Protein AF-A0A7S3DEZ6-F1 (afdb_monomer)

InterPro domains:
  IPR006597 Sel1-like repeat [PF08238] (18-34)
  IPR006597 Sel1-like repeat [PF08238] (36-70)
  IPR006597 Sel1-like repeat [PF08238] (72-101)
  IPR006597 Sel1-like repeat [SM00671] (3-34)
  IPR006597 Sel1-like repeat [SM00671] (35-70)
  IPR006597 Sel1-like repeat [SM00671] (71-102)
  IPR011990 Tetratricopeptide-like helical domain superfamily [G3DSA:1.25.40.10] (2-102)
  IPR050767 Sel1/AlgK [PTHR11102] (17-101)

Structure (mmCIF, N/CA/C/O backbone):
data_AF-A0A7S3DEZ6-F1
#
_entry.id   AF-A0A7S3DEZ6-F1
#
loop_
_atom_site.group_PDB
_atom_site.id
_atom_site.type_symbol
_atom_site.label_atom_id
_atom_site.label_alt_id
_atom_site.label_comp_id
_atom_site.label_asym_id
_atom_site.label_entity_id
_atom_site.label_seq_id
_atom_site.pdbx_PDB_ins_code
_atom_site.Cartn_x
_atom_site.Cartn_y
_atom_site.Cartn_z
_atom_site.occupancy
_atom_site.B_iso_or_equiv
_atom_site.auth_seq_id
_atom_site.auth_comp_id
_atom_site.auth_asym_id
_atom_site.auth_atom_id
_atom_site.pdbx_PDB_model_num
ATOM 1 N N . MET A 1 1 ? 13.872 -19.233 -0.149 1.00 52.34 1 MET A N 1
ATOM 2 C CA . MET A 1 1 ? 13.839 -17.758 -0.240 1.00 52.34 1 MET A CA 1
ATOM 3 C C . MET A 1 1 ? 12.898 -17.276 0.849 1.00 52.34 1 MET A C 1
ATOM 5 O O . MET A 1 1 ? 11.830 -17.849 0.976 1.00 52.34 1 MET A O 1
ATOM 9 N N . THR A 1 2 ? 13.327 -16.368 1.724 1.00 53.78 2 THR A N 1
ATOM 10 C CA . THR A 1 2 ? 12.485 -15.858 2.822 1.00 53.78 2 THR A CA 1
ATOM 11 C C . THR A 1 2 ? 11.560 -14.757 2.297 1.00 53.78 2 THR A C 1
ATOM 13 O O . THR A 1 2 ? 11.922 -14.096 1.324 1.00 53.78 2 THR A O 1
ATOM 16 N N . ARG A 1 3 ? 10.401 -14.530 2.932 1.00 57.59 3 ARG A N 1
ATOM 17 C CA . ARG A 1 3 ? 9.414 -13.494 2.540 1.00 57.59 3 ARG A CA 1
ATOM 18 C C . ARG A 1 3 ? 10.059 -12.121 2.284 1.00 57.59 3 ARG A C 1
ATOM 20 O O . ARG A 1 3 ? 9.839 -11.492 1.257 1.00 57.59 3 ARG A O 1
ATOM 27 N N . SER A 1 4 ? 11.011 -11.741 3.140 1.00 64.88 4 SER A N 1
ATOM 28 C CA . SER A 1 4 ? 11.777 -10.490 3.033 1.00 64.88 4 SER A CA 1
ATOM 29 C C . SER A 1 4 ? 12.664 -10.391 1.779 1.00 64.88 4 SER A C 1
ATOM 31 O O . SER A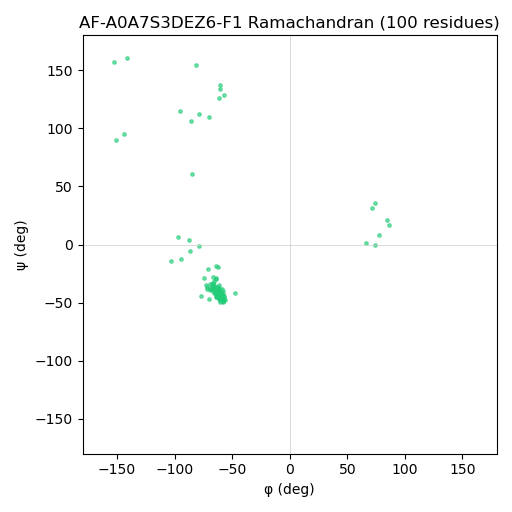 1 4 ? 13.090 -9.301 1.404 1.00 64.88 4 SER A O 1
ATOM 33 N N . SER A 1 5 ? 12.978 -11.511 1.120 1.00 83.12 5 SER A N 1
ATOM 34 C CA . SER A 1 5 ? 13.853 -11.531 -0.058 1.00 83.12 5 SER A CA 1
ATOM 35 C C . SER A 1 5 ? 13.183 -11.001 -1.326 1.00 83.12 5 SER A C 1
ATOM 37 O O . SER A 1 5 ? 13.886 -10.456 -2.173 1.00 83.12 5 SER A O 1
ATOM 39 N N . LEU A 1 6 ? 11.858 -11.120 -1.463 1.00 93.50 6 LEU A N 1
ATOM 40 C CA . LEU A 1 6 ? 11.133 -10.571 -2.614 1.00 93.50 6 LEU A CA 1
ATOM 41 C C . LEU A 1 6 ? 10.961 -9.058 -2.485 1.00 93.50 6 LEU A C 1
ATOM 43 O O . LEU A 1 6 ? 11.270 -8.337 -3.431 1.00 93.50 6 LEU A O 1
ATOM 47 N N . PHE A 1 7 ? 10.588 -8.575 -1.296 1.00 94.31 7 PHE A N 1
ATOM 48 C CA . PHE A 1 7 ? 10.501 -7.142 -1.012 1.00 94.31 7 PHE A CA 1
ATOM 49 C C . PHE A 1 7 ? 11.827 -6.418 -1.283 1.00 94.31 7 PHE A C 1
ATOM 51 O O . PHE A 1 7 ? 11.857 -5.412 -1.986 1.00 94.31 7 PHE A O 1
ATOM 58 N N . ASN A 1 8 ? 12.948 -6.954 -0.788 1.00 94.88 8 ASN A N 1
ATOM 59 C CA . ASN A 1 8 ? 14.254 -6.322 -0.990 1.00 94.88 8 ASN A CA 1
ATOM 60 C C . ASN A 1 8 ? 14.645 -6.248 -2.473 1.00 94.88 8 ASN A C 1
ATOM 62 O O . ASN A 1 8 ? 15.182 -5.233 -2.911 1.00 94.88 8 ASN A O 1
ATOM 66 N N . LYS A 1 9 ? 14.335 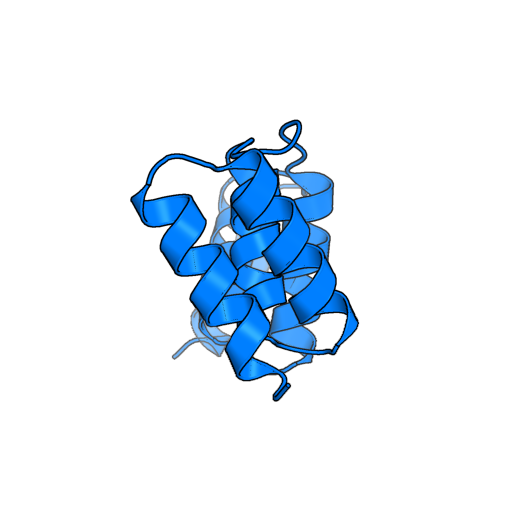-7.290 -3.257 1.00 95.75 9 LYS A N 1
ATOM 67 C CA . LYS A 1 9 ? 14.544 -7.275 -4.712 1.00 95.75 9 LYS A CA 1
ATOM 68 C C . LYS A 1 9 ? 13.638 -6.256 -5.396 1.00 95.75 9 LYS A C 1
ATOM 70 O O . LYS A 1 9 ? 14.101 -5.554 -6.285 1.00 95.75 9 LYS A O 1
ATOM 75 N N . ALA A 1 10 ? 12.373 -6.157 -4.988 1.00 96.38 10 ALA A N 1
ATOM 76 C CA . ALA A 1 10 ? 11.450 -5.154 -5.512 1.00 96.38 10 ALA A CA 1
ATOM 77 C C . ALA A 1 10 ? 11.993 -3.737 -5.278 1.00 96.38 10 ALA A C 1
ATOM 79 O O . ALA A 1 10 ? 12.108 -2.957 -6.220 1.00 96.38 10 ALA A O 1
ATOM 80 N N . ALA A 1 11 ? 12.436 -3.451 -4.051 1.00 94.88 11 ALA A N 1
ATOM 81 C CA . ALA A 1 11 ? 13.027 -2.169 -3.685 1.00 94.88 11 ALA A CA 1
ATOM 82 C C . ALA A 1 11 ? 14.310 -1.862 -4.473 1.00 94.88 11 ALA A C 1
ATOM 84 O O . ALA A 1 11 ? 14.542 -0.719 -4.861 1.00 94.88 11 ALA A O 1
ATOM 85 N N . GLU A 1 12 ? 15.141 -2.869 -4.747 1.00 96.12 12 GLU A N 1
ATOM 86 C CA . GLU A 1 12 ? 16.313 -2.721 -5.614 1.00 96.12 12 GLU A CA 1
ATOM 87 C C . GLU A 1 12 ? 15.917 -2.372 -7.057 1.00 96.12 12 GLU A C 1
ATOM 89 O O . GLU A 1 12 ? 16.488 -1.455 -7.642 1.00 96.12 12 GLU A O 1
ATOM 94 N N . GLN A 1 13 ? 14.902 -3.037 -7.616 1.00 96.00 13 GLN A N 1
ATOM 95 C CA . GLN A 1 13 ? 14.394 -2.712 -8.952 1.00 96.00 13 GLN A CA 1
ATOM 96 C C . GLN A 1 13 ? 13.830 -1.287 -9.016 1.00 96.00 13 GLN A C 1
ATOM 98 O O . GLN A 1 13 ? 14.144 -0.563 -9.960 1.00 96.00 13 GLN A O 1
ATOM 103 N N . SER A 1 14 ? 13.089 -0.842 -7.994 1.00 94.50 14 SER A N 1
ATOM 104 C CA . SER A 1 14 ? 12.621 0.548 -7.889 1.00 94.50 14 SER A CA 1
ATOM 105 C C . SER A 1 14 ? 13.782 1.548 -7.904 1.00 94.50 14 SER A C 1
ATOM 107 O O . SER A 1 14 ? 13.707 2.553 -8.604 1.00 94.50 14 SER A O 1
ATOM 109 N N . ARG A 1 15 ? 14.886 1.268 -7.191 1.00 94.44 15 ARG A N 1
ATOM 110 C CA . ARG A 1 15 ? 16.081 2.141 -7.178 1.00 94.44 15 ARG A CA 1
ATOM 111 C C . ARG A 1 15 ? 16.755 2.251 -8.544 1.00 94.44 15 ARG A C 1
ATOM 113 O O . ARG A 1 15 ? 17.361 3.277 -8.834 1.00 94.44 15 ARG A O 1
ATOM 120 N N . HIS A 1 16 ? 16.647 1.215 -9.370 1.00 94.62 16 HIS A N 1
ATOM 121 C CA . HIS A 1 16 ? 17.148 1.210 -10.744 1.00 94.62 16 HIS A CA 1
ATOM 122 C C . HIS A 1 16 ? 16.135 1.758 -11.767 1.00 94.62 16 HIS A C 1
ATOM 124 O O . HIS A 1 16 ? 16.419 1.737 -12.960 1.00 94.62 16 HIS A O 1
ATOM 130 N N . GLY A 1 17 ? 14.965 2.243 -11.330 1.00 94.38 17 GLY A N 1
ATOM 131 C CA . GLY A 1 17 ? 13.910 2.756 -12.212 1.00 94.38 17 GLY A CA 1
ATOM 132 C C . GLY A 1 17 ? 13.086 1.671 -12.916 1.00 94.38 17 GLY A C 1
ATOM 133 O O . GLY A 1 17 ? 12.251 1.978 -13.764 1.00 94.38 17 GLY A O 1
ATOM 134 N N . ASN A 1 18 ? 13.272 0.398 -12.559 1.00 97.00 18 ASN A N 1
ATOM 135 C CA . ASN A 1 18 ? 12.561 -0.736 -13.149 1.00 97.00 18 ASN A CA 1
ATOM 136 C C . ASN A 1 18 ? 11.203 -0.945 -12.459 1.00 97.00 18 ASN A C 1
ATOM 138 O O . ASN A 1 18 ? 10.947 -1.988 -11.848 1.00 97.00 18 ASN A O 1
ATOM 142 N N . PHE A 1 19 ? 10.329 0.060 -12.532 1.00 96.62 19 PHE A N 1
ATOM 143 C CA . PHE A 1 19 ? 9.090 0.106 -11.749 1.00 96.62 19 PHE A CA 1
ATOM 144 C C . PHE A 1 19 ? 8.127 -1.043 -12.059 1.00 96.62 19 PHE A C 1
ATOM 146 O O . PHE A 1 19 ? 7.551 -1.608 -11.136 1.00 96.62 19 PHE A O 1
ATOM 153 N N . GLU A 1 20 ? 7.993 -1.468 -13.320 1.00 97.94 20 GLU A N 1
ATOM 154 C CA . GLU A 1 20 ? 7.129 -2.610 -13.660 1.00 97.94 20 GLU A CA 1
ATOM 155 C C . GLU A 1 20 ? 7.598 -3.912 -13.003 1.00 97.94 20 GLU A C 1
ATOM 157 O O . GLU A 1 20 ? 6.799 -4.726 -12.537 1.00 97.94 20 GLU A O 1
ATOM 162 N N . GLN A 1 21 ? 8.914 -4.128 -12.959 1.00 97.44 21 GLN A N 1
ATOM 163 C CA . GLN A 1 21 ? 9.478 -5.308 -12.319 1.00 97.44 21 GLN A CA 1
ATOM 164 C C . GLN A 1 21 ? 9.357 -5.215 -10.798 1.00 97.44 21 GLN A C 1
ATOM 166 O O . GLN A 1 21 ? 9.048 -6.219 -10.156 1.00 97.44 21 GLN A O 1
ATOM 171 N N . ALA A 1 22 ? 9.547 -4.021 -10.232 1.00 97.94 22 ALA A N 1
ATOM 172 C CA . ALA A 1 22 ? 9.331 -3.771 -8.816 1.00 97.94 22 ALA A CA 1
ATOM 173 C C . ALA A 1 22 ? 7.880 -4.052 -8.407 1.00 97.94 22 ALA A C 1
ATOM 175 O O . ALA A 1 22 ? 7.661 -4.836 -7.489 1.00 97.94 22 ALA A O 1
ATOM 176 N N . ALA A 1 23 ? 6.894 -3.515 -9.131 1.00 98.06 23 ALA A N 1
ATOM 177 C CA . ALA A 1 23 ? 5.477 -3.729 -8.848 1.00 98.06 23 ALA A CA 1
ATOM 178 C C . ALA A 1 23 ? 5.085 -5.213 -8.918 1.00 98.06 23 ALA A C 1
ATOM 180 O O . ALA A 1 23 ? 4.390 -5.713 -8.033 1.00 98.06 23 ALA A O 1
ATOM 181 N N . ARG A 1 24 ? 5.602 -5.962 -9.907 1.00 98.06 24 ARG A N 1
ATOM 182 C CA . ARG A 1 24 ? 5.413 -7.424 -9.972 1.00 98.06 24 ARG A CA 1
ATOM 183 C C . ARG A 1 24 ? 5.997 -8.147 -8.756 1.00 98.06 24 ARG A C 1
ATOM 185 O O . ARG A 1 24 ? 5.366 -9.060 -8.232 1.00 98.06 24 ARG A O 1
ATOM 192 N N . LEU A 1 25 ? 7.185 -7.752 -8.299 1.00 97.88 25 LEU A N 1
ATOM 193 C CA . LEU A 1 25 ? 7.825 -8.352 -7.124 1.00 97.88 25 LEU A CA 1
ATOM 194 C C . LEU A 1 25 ? 7.122 -7.960 -5.814 1.00 97.88 25 LEU A C 1
ATOM 196 O O . LEU A 1 25 ? 6.991 -8.808 -4.932 1.00 97.88 25 LEU A O 1
ATOM 200 N N . TYR A 1 26 ? 6.627 -6.722 -5.691 1.00 98.00 26 TYR A N 1
ATOM 201 C CA . TYR A 1 26 ? 5.780 -6.313 -4.568 1.00 98.00 26 TYR A CA 1
ATOM 202 C C . TYR A 1 26 ? 4.483 -7.122 -4.536 1.00 98.00 26 TYR A C 1
ATOM 204 O O . TYR A 1 26 ? 4.117 -7.596 -3.468 1.00 98.00 26 TYR A O 1
ATOM 212 N N . GLN A 1 27 ? 3.837 -7.365 -5.683 1.00 98.00 27 GLN A N 1
ATOM 213 C CA . GLN A 1 27 ? 2.659 -8.236 -5.754 1.00 98.00 27 GLN A CA 1
ATOM 214 C C . GLN A 1 27 ? 2.969 -9.649 -5.248 1.00 98.00 27 GLN A C 1
ATOM 216 O O . GLN A 1 27 ? 2.274 -10.141 -4.369 1.00 98.00 27 GLN A O 1
ATOM 221 N N . GLN A 1 28 ? 4.052 -10.271 -5.722 1.00 97.50 28 GLN A N 1
ATOM 222 C CA . GLN A 1 28 ? 4.440 -11.610 -5.261 1.00 97.50 28 GLN A CA 1
ATOM 223 C C . GLN A 1 28 ? 4.717 -11.652 -3.750 1.00 97.50 28 GLN A C 1
ATOM 225 O O . GLN A 1 28 ? 4.272 -12.564 -3.061 1.00 97.50 28 GLN A O 1
ATOM 230 N N . ALA A 1 29 ? 5.423 -10.654 -3.214 1.00 96.62 29 ALA A N 1
ATOM 231 C CA . ALA A 1 29 ? 5.683 -10.561 -1.779 1.00 96.62 29 ALA A CA 1
ATOM 232 C C . ALA A 1 29 ? 4.399 -10.304 -0.962 1.00 96.62 29 ALA A C 1
ATOM 234 O O . ALA A 1 29 ? 4.236 -10.863 0.124 1.00 96.62 29 ALA A O 1
ATOM 235 N N . ALA A 1 30 ? 3.474 -9.495 -1.486 1.00 96.81 30 ALA A N 1
ATOM 236 C CA . ALA A 1 30 ? 2.169 -9.237 -0.885 1.00 96.81 30 ALA A CA 1
ATOM 237 C C . ALA A 1 30 ? 1.307 -10.510 -0.836 1.00 96.81 30 ALA A C 1
ATOM 239 O O . ALA A 1 30 ? 0.696 -10.791 0.197 1.00 96.81 30 ALA A O 1
ATOM 240 N N . ASP A 1 31 ? 1.330 -11.316 -1.901 1.00 96.19 31 ASP A N 1
ATOM 241 C CA . ASP A 1 31 ? 0.637 -12.609 -1.977 1.00 96.19 31 ASP A CA 1
ATOM 242 C C . ASP A 1 31 ? 1.207 -13.623 -0.961 1.00 96.19 31 ASP A C 1
ATOM 244 O O . ASP A 1 31 ? 0.476 -14.451 -0.417 1.00 96.19 31 ASP A O 1
ATOM 248 N N . GLU A 1 32 ? 2.498 -13.515 -0.616 1.00 94.94 32 GLU A N 1
ATOM 249 C CA . GLU A 1 32 ? 3.134 -14.273 0.476 1.00 94.94 32 GLU A CA 1
ATOM 250 C C . GLU A 1 32 ? 2.839 -13.715 1.886 1.00 94.94 32 GLU A C 1
ATOM 252 O O . GLU A 1 32 ? 3.283 -14.279 2.899 1.00 94.94 32 GLU A O 1
ATOM 257 N N . GLY A 1 33 ? 2.077 -12.621 1.969 1.00 93.44 33 GLY A N 1
ATOM 258 C CA . GLY A 1 33 ? 1.656 -11.971 3.205 1.00 93.44 33 GLY A CA 1
ATOM 259 C C . GLY A 1 33 ? 2.651 -10.960 3.777 1.00 93.44 33 GLY A C 1
ATOM 260 O O . GLY A 1 33 ? 2.527 -10.615 4.954 1.00 93.44 33 GLY A O 1
ATOM 261 N N . ASP A 1 34 ? 3.632 -10.489 3.000 1.00 96.00 34 ASP A N 1
ATOM 262 C CA . ASP A 1 34 ? 4.522 -9.406 3.430 1.00 96.00 34 ASP A CA 1
ATOM 263 C C . ASP A 1 34 ? 3.754 -8.075 3.483 1.00 96.00 34 ASP A C 1
ATOM 265 O O . ASP A 1 34 ? 3.379 -7.495 2.464 1.00 96.00 34 ASP A O 1
ATOM 269 N N . VAL A 1 35 ? 3.526 -7.578 4.701 1.00 96.81 35 VAL A N 1
ATOM 270 C CA . VAL A 1 35 ? 2.759 -6.350 4.951 1.00 96.81 35 VAL A CA 1
ATOM 271 C C . VAL A 1 35 ? 3.417 -5.126 4.318 1.00 96.81 35 VAL A C 1
ATOM 273 O O . VAL A 1 35 ? 2.714 -4.265 3.794 1.00 96.81 35 VAL A O 1
ATOM 276 N N . LYS A 1 36 ? 4.755 -5.050 4.304 1.00 96.38 36 LYS A N 1
ATOM 277 C CA . LYS A 1 36 ? 5.453 -3.928 3.663 1.00 96.38 36 LYS A CA 1
ATOM 278 C C . LYS A 1 36 ? 5.229 -3.963 2.161 1.00 96.38 36 LYS A C 1
ATOM 280 O O . LYS A 1 36 ? 4.987 -2.926 1.557 1.00 96.38 36 LYS A O 1
ATOM 285 N N . ALA A 1 37 ? 5.254 -5.147 1.559 1.00 97.50 37 ALA A N 1
ATOM 286 C CA . ALA A 1 37 ? 4.987 -5.277 0.136 1.00 97.50 37 ALA A CA 1
ATOM 287 C C . ALA A 1 37 ? 3.557 -4.863 -0.241 1.00 97.50 37 ALA A C 1
ATOM 289 O O . ALA A 1 37 ? 3.386 -4.227 -1.275 1.00 97.50 37 ALA A O 1
ATOM 290 N N . ILE A 1 38 ? 2.557 -5.140 0.606 1.00 98.50 38 ILE A N 1
ATOM 291 C CA . ILE A 1 38 ? 1.180 -4.655 0.400 1.00 98.50 38 ILE A CA 1
ATOM 292 C C . ILE A 1 38 ? 1.152 -3.119 0.364 1.00 98.50 38 ILE A C 1
ATOM 294 O O . ILE A 1 38 ? 0.565 -2.545 -0.550 1.00 98.50 38 ILE A O 1
ATOM 298 N N . VAL A 1 39 ? 1.835 -2.453 1.303 1.00 98.38 39 VAL A N 1
ATOM 299 C CA . VAL A 1 39 ? 1.926 -0.980 1.345 1.00 98.38 39 VAL A CA 1
ATOM 300 C C . VAL A 1 39 ? 2.604 -0.421 0.092 1.00 98.38 39 VAL A C 1
ATOM 302 O O . VAL A 1 39 ? 2.091 0.506 -0.527 1.00 98.38 39 VAL A O 1
ATOM 305 N N . TYR A 1 40 ? 3.735 -0.990 -0.325 1.00 98.12 40 TYR A N 1
ATOM 306 C CA . TYR A 1 40 ? 4.447 -0.518 -1.518 1.00 98.12 40 TYR A CA 1
ATOM 307 C C . TYR A 1 40 ? 3.691 -0.808 -2.817 1.00 98.12 40 TYR A C 1
ATOM 309 O O . TYR A 1 40 ? 3.708 0.011 -3.731 1.00 98.12 40 TYR A O 1
ATOM 317 N N . LEU A 1 41 ? 2.971 -1.926 -2.893 1.00 98.56 41 LEU A N 1
ATOM 318 C CA . LEU A 1 41 ? 2.076 -2.198 -4.011 1.00 98.56 41 LEU A CA 1
ATOM 319 C C . LEU A 1 41 ? 0.919 -1.188 -4.061 1.00 98.56 41 LEU A C 1
ATOM 321 O O . LEU A 1 41 ? 0.555 -0.742 -5.149 1.00 98.56 41 LEU A O 1
ATOM 325 N N . ALA A 1 42 ? 0.365 -0.801 -2.907 1.00 98.62 42 ALA A N 1
ATOM 326 C CA . ALA A 1 42 ? -0.648 0.250 -2.829 1.00 98.62 42 ALA A CA 1
ATOM 327 C C . ALA A 1 42 ? -0.106 1.578 -3.380 1.00 98.62 42 ALA A C 1
ATOM 329 O O . ALA A 1 42 ? -0.763 2.197 -4.213 1.00 98.62 42 ALA A O 1
ATOM 330 N N . TYR A 1 43 ? 1.126 1.959 -3.019 1.00 98.12 43 TYR A N 1
ATOM 331 C CA . TYR A 1 43 ? 1.805 3.122 -3.603 1.00 98.12 43 TYR A CA 1
ATOM 332 C C . TYR A 1 43 ? 1.966 3.020 -5.124 1.00 98.12 43 TYR A C 1
ATOM 334 O O . TYR A 1 43 ? 1.696 3.996 -5.825 1.00 98.12 43 TYR A O 1
ATOM 342 N N . CYS A 1 44 ? 2.342 1.848 -5.650 1.00 98.38 44 CYS A N 1
ATOM 343 C CA . CYS A 1 44 ? 2.433 1.635 -7.096 1.00 98.38 44 CYS A CA 1
ATOM 344 C C . CYS A 1 44 ? 1.097 1.924 -7.793 1.00 98.38 44 CYS A C 1
ATOM 346 O O . CYS A 1 44 ? 1.077 2.648 -8.785 1.00 98.38 44 CYS A O 1
ATOM 348 N N . TYR A 1 45 ? -0.023 1.420 -7.267 1.00 98.81 45 TYR A N 1
ATOM 349 C CA . TYR A 1 45 ? -1.344 1.707 -7.836 1.00 98.81 45 TYR A CA 1
ATOM 350 C C . TYR A 1 45 ? -1.779 3.161 -7.631 1.00 98.81 45 TYR A C 1
ATOM 352 O O . TYR A 1 45 ? -2.357 3.749 -8.542 1.00 98.81 45 TYR A O 1
ATOM 360 N N . TYR A 1 46 ? -1.462 3.768 -6.487 1.00 98.50 46 TYR A N 1
ATOM 361 C CA . TYR A 1 46 ? -1.822 5.153 -6.187 1.00 98.50 46 TYR A CA 1
ATOM 362 C C . TYR A 1 46 ? -1.117 6.148 -7.126 1.00 98.50 46 TYR A C 1
ATOM 364 O O . TYR A 1 46 ? -1.745 7.070 -7.645 1.00 98.50 46 TYR A O 1
ATOM 372 N N . HIS A 1 47 ? 0.170 5.937 -7.415 1.00 97.56 47 HIS A N 1
ATOM 373 C CA . HIS A 1 47 ? 0.950 6.815 -8.297 1.00 97.56 47 HIS A CA 1
ATOM 374 C C . HIS A 1 47 ? 0.998 6.358 -9.764 1.00 97.56 47 HIS A C 1
ATOM 376 O O . HIS A 1 47 ? 1.398 7.135 -10.629 1.00 97.56 47 HIS A O 1
ATOM 382 N N . GLY A 1 48 ? 0.577 5.128 -10.072 1.00 97.56 48 GLY A N 1
ATOM 383 C CA . GLY A 1 48 ? 0.769 4.527 -11.396 1.00 97.56 48 GLY A CA 1
ATOM 384 C C . GLY A 1 48 ? 2.228 4.153 -11.684 1.00 97.56 48 GLY A C 1
ATOM 385 O O . GLY A 1 48 ? 2.679 4.220 -12.827 1.00 97.56 48 GLY A O 1
ATOM 386 N N . GLU A 1 49 ? 2.997 3.793 -10.655 1.00 96.75 49 GLU A N 1
ATOM 387 C CA . GLU A 1 49 ? 4.402 3.405 -10.799 1.00 96.75 49 GLU A CA 1
ATOM 388 C C . GLU A 1 49 ? 4.521 1.922 -11.147 1.00 96.75 49 GLU A C 1
ATOM 390 O O . GLU A 1 49 ? 4.314 1.042 -10.311 1.00 96.75 49 GLU A O 1
ATOM 395 N N . GLY A 1 50 ? 4.864 1.629 -12.403 1.00 96.94 50 GLY A N 1
ATOM 396 C CA . GLY A 1 50 ? 5.042 0.253 -12.878 1.00 96.94 50 GLY A CA 1
ATOM 397 C C . GLY A 1 50 ? 3.744 -0.536 -13.075 1.00 96.94 50 GLY A C 1
ATOM 398 O O . GLY A 1 50 ? 3.791 -1.693 -13.489 1.00 96.94 50 GLY A O 1
ATOM 399 N N . VAL A 1 51 ? 2.597 0.083 -12.801 1.00 98.06 51 VAL A N 1
ATOM 400 C CA . VAL A 1 51 ? 1.240 -0.415 -13.058 1.00 98.06 51 VAL A CA 1
ATOM 401 C C . VAL A 1 51 ? 0.365 0.748 -13.511 1.00 98.06 51 VAL A C 1
ATOM 403 O O . VAL A 1 51 ? 0.685 1.908 -13.263 1.00 98.06 51 VAL A O 1
ATOM 406 N N . SER A 1 52 ? -0.760 0.461 -14.164 1.00 98.19 52 SER A N 1
ATOM 407 C CA . SER A 1 52 ? -1.766 1.494 -14.417 1.00 98.19 52 SER A CA 1
ATOM 408 C C . SER A 1 52 ? -2.276 2.060 -13.092 1.00 98.19 52 SER A C 1
ATOM 410 O O . SER A 1 52 ? -2.590 1.298 -12.177 1.00 98.19 52 SER A O 1
ATOM 412 N N . LYS A 1 53 ? -2.354 3.392 -13.007 1.00 98.44 53 LYS A N 1
ATOM 413 C CA . LYS A 1 53 ? -2.875 4.089 -11.830 1.00 98.44 53 LYS A CA 1
ATOM 414 C C . LYS A 1 53 ? -4.304 3.623 -11.527 1.00 98.44 53 LYS A C 1
ATOM 416 O O . LYS A 1 53 ? -5.157 3.644 -12.411 1.00 98.44 53 LYS A O 1
ATOM 421 N N . ASP A 1 54 ? -4.539 3.232 -10.281 1.00 98.62 54 ASP A N 1
ATOM 422 C CA . ASP A 1 54 ? -5.821 2.760 -9.758 1.00 98.62 54 ASP A CA 1
ATOM 423 C C . ASP A 1 54 ? -5.905 3.085 -8.259 1.00 98.62 54 ASP A C 1
ATOM 425 O O . ASP A 1 54 ? -5.483 2.318 -7.391 1.00 98.62 54 ASP A O 1
ATOM 429 N N . GLU A 1 55 ? -6.426 4.269 -7.945 1.00 98.44 55 GLU A N 1
ATOM 430 C CA . GLU A 1 55 ? -6.531 4.743 -6.563 1.00 98.44 55 GLU A CA 1
ATOM 431 C C . GLU A 1 55 ? -7.500 3.885 -5.735 1.00 98.44 55 GLU A C 1
ATOM 433 O O . GLU A 1 55 ? -7.269 3.675 -4.547 1.00 98.44 55 GLU A O 1
ATOM 438 N N . VAL A 1 56 ? -8.548 3.325 -6.352 1.00 98.69 56 VAL A N 1
ATOM 439 C CA . VAL A 1 56 ? -9.515 2.453 -5.663 1.00 98.69 56 VAL A CA 1
ATOM 440 C C . VAL A 1 56 ? -8.816 1.184 -5.185 1.00 98.69 56 VAL A C 1
ATOM 442 O O . VAL A 1 56 ? -8.965 0.771 -4.031 1.00 98.69 56 VAL A O 1
ATOM 445 N N . LYS A 1 57 ? -7.996 0.577 -6.046 1.00 98.56 57 LYS A N 1
ATOM 446 C CA . LYS A 1 57 ? -7.186 -0.583 -5.673 1.00 98.56 57 LYS A CA 1
ATOM 447 C C . LYS A 1 57 ? -6.122 -0.238 -4.633 1.00 98.56 57 LYS A 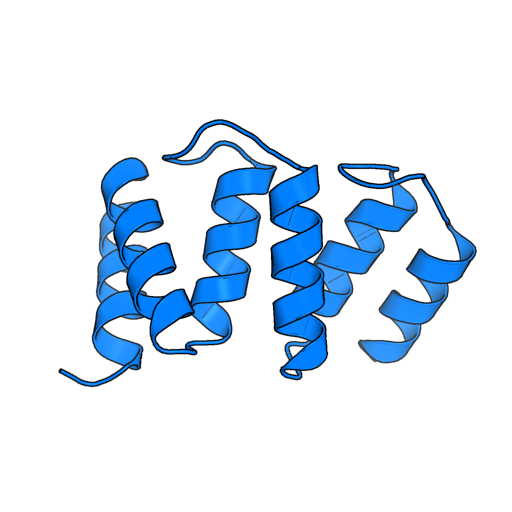C 1
ATOM 449 O O . LYS A 1 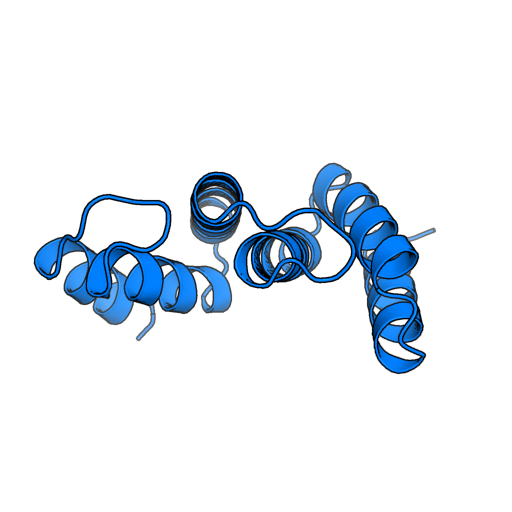57 ? -5.875 -1.043 -3.735 1.00 98.56 57 LYS A O 1
ATOM 454 N N . ALA A 1 58 ? -5.521 0.949 -4.708 1.00 98.69 58 ALA A N 1
ATOM 455 C CA . ALA A 1 58 ? -4.594 1.415 -3.681 1.00 98.69 58 ALA A CA 1
ATOM 456 C C . ALA A 1 58 ? -5.266 1.515 -2.304 1.00 98.69 58 ALA A C 1
ATOM 458 O O . ALA A 1 58 ? -4.740 0.969 -1.336 1.00 98.69 58 ALA A O 1
ATOM 459 N N . VAL A 1 59 ? -6.461 2.113 -2.220 1.00 98.75 59 VAL A N 1
ATOM 460 C CA . VAL A 1 59 ? -7.253 2.193 -0.979 1.00 98.75 59 VAL A CA 1
ATOM 461 C C . VAL A 1 59 ? -7.547 0.804 -0.411 1.00 98.75 59 VAL A C 1
ATOM 463 O O . VAL A 1 59 ? -7.383 0.584 0.789 1.00 98.75 59 VAL A O 1
ATOM 466 N N . GLN A 1 60 ? -7.934 -0.156 -1.257 1.00 98.75 60 GLN A N 1
ATOM 467 C CA . GLN A 1 60 ? -8.180 -1.538 -0.826 1.00 98.75 60 GLN A CA 1
ATOM 468 C C . GLN A 1 60 ? -6.928 -2.190 -0.224 1.00 98.75 60 GLN A C 1
ATOM 470 O O . GLN A 1 60 ? -7.010 -2.843 0.817 1.00 98.75 60 GLN A O 1
ATOM 475 N N . LEU A 1 61 ? -5.765 -1.995 -0.849 1.00 98.75 61 LEU A N 1
ATOM 476 C CA . LEU A 1 61 ? -4.491 -2.521 -0.357 1.00 98.75 61 LEU A CA 1
ATOM 477 C C . LEU A 1 61 ? -4.032 -1.814 0.927 1.00 98.75 61 LEU A C 1
ATOM 479 O O . LEU A 1 61 ? -3.558 -2.481 1.848 1.00 98.75 61 LEU A O 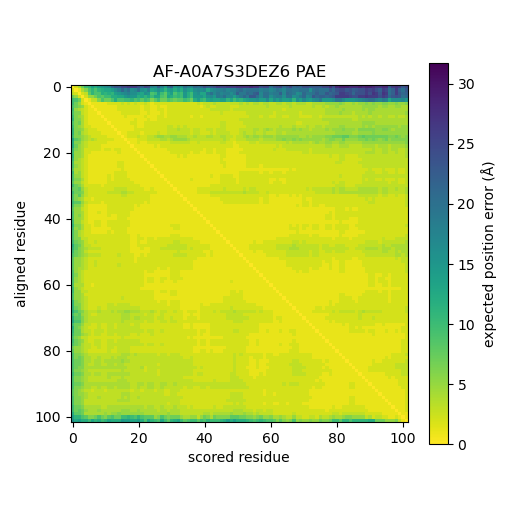1
ATOM 483 N N . PHE A 1 62 ? -4.217 -0.494 1.040 1.00 98.75 62 PHE A N 1
ATOM 484 C CA . PHE A 1 62 ? -3.958 0.222 2.290 1.00 98.75 62 PHE A CA 1
ATOM 485 C C . PHE A 1 62 ? -4.846 -0.311 3.415 1.00 98.75 62 PHE A C 1
ATOM 487 O O . PHE A 1 62 ? -4.322 -0.669 4.465 1.00 98.75 62 PHE A O 1
ATOM 494 N N . GLN A 1 63 ? -6.153 -0.473 3.187 1.00 98.56 63 GLN A N 1
ATOM 495 C CA . GLN A 1 63 ? -7.056 -1.077 4.172 1.00 98.56 63 GLN A CA 1
ATOM 496 C C . GLN A 1 63 ? -6.597 -2.488 4.572 1.00 98.56 63 GLN A C 1
ATOM 498 O O . GLN A 1 63 ? -6.501 -2.788 5.759 1.00 98.56 63 GLN A O 1
ATOM 503 N N . GLN A 1 64 ? -6.215 -3.330 3.609 1.00 98.44 64 GLN A N 1
ATOM 504 C CA . GLN A 1 64 ? -5.677 -4.664 3.892 1.00 98.44 64 GLN A CA 1
ATOM 505 C C . GLN A 1 64 ? -4.410 -4.617 4.765 1.00 98.44 64 GLN A C 1
ATOM 507 O O . GLN A 1 64 ? -4.212 -5.482 5.621 1.00 98.44 64 GLN A O 1
ATOM 512 N N . ALA A 1 65 ? -3.524 -3.642 4.548 1.00 98.25 65 ALA A N 1
ATOM 513 C CA . ALA A 1 65 ? -2.326 -3.464 5.360 1.00 98.25 65 ALA A CA 1
ATOM 514 C C . ALA A 1 65 ? -2.645 -2.913 6.764 1.00 98.25 65 ALA A C 1
ATOM 516 O O . ALA A 1 65 ? -2.009 -3.348 7.728 1.00 98.25 65 ALA A O 1
ATOM 517 N N . VAL A 1 66 ? -3.651 -2.041 6.906 1.00 98.25 66 VAL A N 1
ATOM 518 C CA . VAL A 1 66 ? -4.186 -1.589 8.207 1.00 98.25 66 VAL A CA 1
ATOM 519 C C . VAL A 1 66 ? -4.719 -2.770 9.012 1.00 98.25 66 VAL A C 1
ATOM 521 O O . VAL A 1 66 ? -4.330 -2.948 10.165 1.00 98.25 66 VAL A O 1
ATOM 524 N N . ASP A 1 67 ? -5.508 -3.646 8.388 1.00 97.56 67 ASP A N 1
ATOM 525 C CA . ASP A 1 67 ? -6.057 -4.849 9.031 1.00 97.56 67 ASP A CA 1
ATOM 526 C C . ASP A 1 67 ? -4.952 -5.8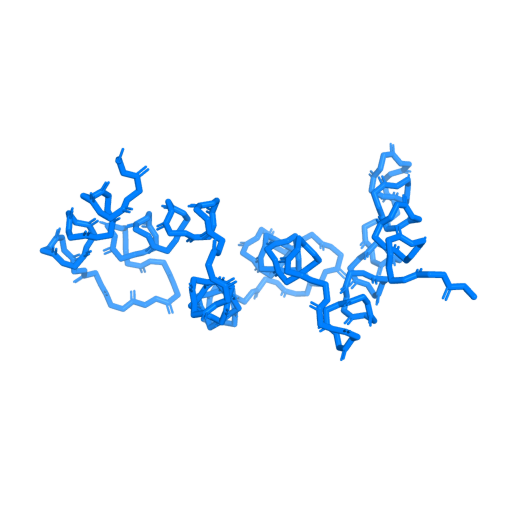29 9.481 1.00 97.56 67 ASP A C 1
ATOM 528 O O . ASP A 1 67 ? -5.164 -6.685 10.341 1.00 97.56 67 ASP A O 1
ATOM 532 N N . LYS A 1 68 ? -3.744 -5.697 8.915 1.00 96.56 68 LYS A N 1
ATOM 533 C CA . LYS A 1 68 ? -2.531 -6.442 9.290 1.00 96.56 68 LYS A CA 1
ATOM 534 C C . LYS A 1 68 ? -1.611 -5.682 10.256 1.00 96.56 68 LYS A C 1
ATOM 536 O O . LYS A 1 68 ? -0.517 -6.167 10.543 1.00 96.56 68 LYS A O 1
ATOM 541 N N . GLY A 1 69 ? -2.034 -4.524 10.763 1.00 95.44 69 GLY A N 1
ATOM 542 C CA . GLY A 1 69 ? -1.311 -3.735 11.763 1.00 95.44 69 GLY A CA 1
ATOM 543 C C . GLY A 1 69 ? -0.242 -2.791 11.204 1.00 95.44 69 GLY A C 1
ATOM 544 O O . GLY A 1 69 ? 0.673 -2.415 11.933 1.00 95.44 69 GLY A O 1
ATOM 545 N N . SER A 1 70 ? -0.303 -2.420 9.920 1.00 97.12 70 SER A N 1
ATOM 546 C CA . SER A 1 70 ? 0.629 -1.442 9.344 1.00 97.12 70 SER A CA 1
ATOM 547 C C . SER A 1 70 ? 0.238 -0.009 9.701 1.00 97.12 70 SER A C 1
ATOM 549 O O . SER A 1 70 ? -0.741 0.512 9.175 1.00 97.12 70 SER A O 1
ATOM 551 N N . VAL A 1 71 ? 1.054 0.655 10.523 1.00 96.06 71 VAL A N 1
ATOM 552 C CA . VAL A 1 71 ? 0.889 2.085 10.845 1.00 96.06 71 VAL A CA 1
ATOM 553 C C . VAL A 1 71 ? 1.089 2.967 9.607 1.00 96.06 71 VAL A C 1
ATOM 555 O O . VAL A 1 71 ? 0.315 3.897 9.388 1.00 96.06 71 VAL A O 1
ATOM 558 N N . ASP A 1 72 ? 2.055 2.631 8.744 1.00 95.50 72 ASP A N 1
ATOM 559 C CA . ASP A 1 72 ? 2.285 3.351 7.482 1.00 95.50 72 ASP A CA 1
ATOM 560 C C . ASP A 1 72 ? 1.027 3.340 6.598 1.00 95.50 72 ASP A C 1
ATOM 562 O O . ASP A 1 72 ? 0.667 4.350 5.992 1.00 95.50 72 ASP A O 1
ATOM 566 N N . ALA A 1 73 ? 0.311 2.213 6.549 1.00 97.88 73 ALA A N 1
ATOM 567 C CA . ALA A 1 73 ? -0.929 2.111 5.788 1.00 97.88 73 ALA A CA 1
ATOM 568 C C . ALA A 1 73 ? -2.062 2.965 6.374 1.00 97.88 73 ALA A C 1
ATOM 570 O O . ALA A 1 73 ? -2.850 3.510 5.605 1.00 97.88 73 ALA A O 1
ATOM 571 N N . ILE A 1 74 ? -2.131 3.115 7.705 1.00 98.19 74 ILE A N 1
ATOM 572 C CA . ILE A 1 74 ? -3.162 3.931 8.370 1.00 98.19 74 ILE A CA 1
ATOM 573 C C . ILE A 1 74 ? -3.049 5.388 7.917 1.00 98.19 74 ILE A C 1
ATOM 575 O O . ILE A 1 74 ? -4.054 5.996 7.548 1.00 98.19 74 ILE A O 1
ATOM 579 N N . LEU A 1 75 ? -1.829 5.934 7.888 1.00 97.31 75 LEU A N 1
ATOM 580 C CA . LEU A 1 75 ? -1.587 7.312 7.456 1.00 97.31 75 LEU A CA 1
ATOM 581 C C . LEU A 1 75 ? -2.008 7.530 5.995 1.00 97.31 75 LEU A C 1
ATOM 583 O O . LEU A 1 75 ? -2.710 8.494 5.697 1.00 97.31 75 LEU A O 1
ATOM 587 N N . ASN A 1 76 ? -1.637 6.617 5.092 1.00 98.00 76 ASN A N 1
ATOM 588 C CA . ASN A 1 76 ? -1.998 6.724 3.674 1.00 98.00 76 ASN A CA 1
ATOM 589 C C . ASN A 1 76 ? -3.499 6.543 3.428 1.00 98.00 76 ASN A C 1
ATOM 591 O O . ASN A 1 76 ? -4.081 7.256 2.613 1.00 98.00 76 ASN A O 1
ATOM 595 N N . LEU A 1 77 ? -4.149 5.635 4.158 1.00 98.44 77 LEU A N 1
ATOM 596 C CA . LEU A 1 77 ? -5.597 5.476 4.090 1.00 98.44 77 LEU A CA 1
ATOM 597 C C . LEU A 1 77 ? -6.316 6.734 4.601 1.00 98.44 77 LEU A C 1
ATOM 599 O O . LEU A 1 77 ? -7.308 7.158 4.010 1.00 98.44 77 LEU A O 1
ATOM 603 N N . GLY A 1 78 ? -5.794 7.354 5.664 1.00 98.31 78 GLY A N 1
ATOM 604 C CA . GLY A 1 78 ? -6.284 8.632 6.179 1.00 98.31 78 GLY A CA 1
ATOM 605 C C . GLY A 1 78 ? -6.199 9.750 5.139 1.00 98.31 78 GLY A C 1
ATOM 606 O O . GLY A 1 78 ? -7.166 10.491 4.969 1.00 98.31 78 GLY A O 1
ATOM 607 N N . LEU A 1 79 ? -5.096 9.822 4.386 1.00 97.94 79 LEU A N 1
ATOM 608 C CA . LEU A 1 79 ? -4.940 10.773 3.278 1.00 97.94 79 LEU A CA 1
ATOM 609 C C . LEU A 1 79 ? -5.981 10.536 2.178 1.00 97.94 79 LEU A C 1
ATOM 611 O O . LEU A 1 79 ? -6.646 11.486 1.764 1.00 97.94 79 LEU A O 1
ATOM 615 N N . CYS A 1 80 ? -6.195 9.276 1.784 1.00 98.50 80 CYS A N 1
ATOM 616 C CA . CYS A 1 80 ? -7.184 8.920 0.765 1.00 98.50 80 CYS A CA 1
ATOM 617 C C . CYS A 1 80 ? -8.598 9.383 1.156 1.00 98.50 80 CYS A C 1
ATOM 619 O O . CYS A 1 80 ? -9.265 10.047 0.367 1.00 98.50 80 CYS A O 1
ATOM 621 N N . TYR A 1 81 ? -9.041 9.117 2.393 1.00 98.69 81 TYR A N 1
ATOM 622 C CA . TYR A 1 81 ? -10.332 9.617 2.887 1.00 98.69 81 TYR A CA 1
ATOM 623 C C . TYR A 1 81 ? -10.361 11.143 3.035 1.00 98.69 81 TYR A C 1
ATOM 625 O O . TYR A 1 81 ? -11.389 11.762 2.772 1.00 98.69 81 TYR A O 1
ATOM 633 N N . 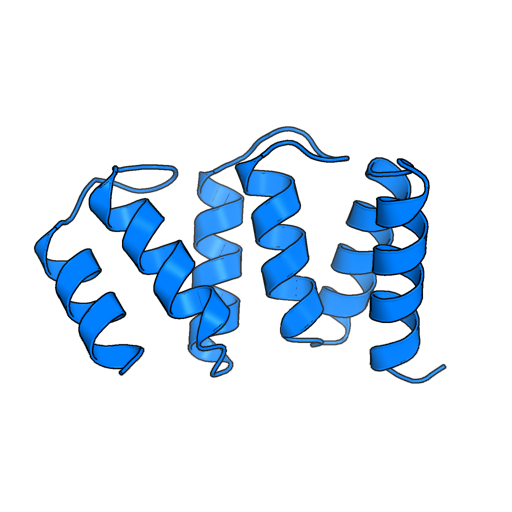GLY A 1 82 ? -9.253 11.773 3.429 1.00 98.50 82 GLY A N 1
ATOM 634 C CA . GLY A 1 82 ? -9.176 13.226 3.591 1.00 98.50 82 GLY A CA 1
ATOM 635 C C . GLY A 1 82 ? -9.307 13.988 2.270 1.00 98.50 82 GLY A C 1
ATOM 636 O O . GLY A 1 82 ? -9.881 15.078 2.242 1.00 98.50 82 GLY A O 1
ATOM 637 N N . HIS A 1 83 ? -8.809 13.416 1.174 1.00 97.88 83 HIS A N 1
ATOM 638 C CA . HIS A 1 83 ? -8.836 14.039 -0.151 1.00 97.88 83 HIS A CA 1
ATOM 639 C C . HIS A 1 83 ? -9.903 13.468 -1.092 1.00 97.88 83 HIS A C 1
ATOM 641 O O . HIS A 1 83 ? -10.233 14.114 -2.084 1.00 97.88 83 HIS A O 1
ATOM 647 N N . GLY A 1 84 ? -10.489 12.315 -0.768 1.00 97.94 84 GLY A N 1
ATOM 648 C CA . GLY A 1 84 ? -11.414 11.611 -1.655 1.00 97.94 84 GLY A CA 1
ATOM 649 C C . GLY A 1 84 ? -10.712 10.924 -2.832 1.00 97.94 84 GLY A C 1
ATOM 650 O O . GLY A 1 84 ? -11.221 10.928 -3.950 1.00 97.94 84 GLY A O 1
ATOM 651 N N . GLU A 1 85 ? -9.511 10.392 -2.605 1.00 97.62 85 GLU A N 1
ATOM 652 C CA . GLU A 1 85 ? -8.689 9.734 -3.629 1.00 97.62 85 GLU A CA 1
ATOM 653 C C . GLU A 1 85 ? -8.927 8.225 -3.578 1.00 97.62 85 GLU A C 1
ATOM 655 O O . GLU A 1 85 ? -8.651 7.573 -2.570 1.00 97.62 85 GLU A O 1
ATOM 660 N N . GLY A 1 86 ? -9.495 7.658 -4.644 1.00 97.38 86 GLY A N 1
ATOM 661 C CA . GLY A 1 86 ? -9.888 6.243 -4.677 1.00 97.38 86 GLY A CA 1
ATOM 662 C C . GLY A 1 86 ? -11.024 5.844 -3.724 1.00 97.38 86 GLY A C 1
ATOM 663 O O . GLY A 1 86 ? -11.395 4.671 -3.676 1.00 97.38 86 GLY A O 1
ATOM 664 N N . VAL A 1 87 ? -11.583 6.791 -2.970 1.00 98.38 87 VAL A N 1
ATOM 665 C CA . VAL A 1 87 ? -12.695 6.603 -2.033 1.00 98.38 87 VAL A CA 1
ATOM 666 C C . VAL A 1 87 ? -13.467 7.908 -1.880 1.00 98.38 87 VAL A C 1
ATOM 668 O O . VAL A 1 87 ? -12.917 8.977 -2.125 1.00 98.38 87 VAL A O 1
ATOM 671 N N . ASP A 1 88 ? -14.731 7.846 -1.465 1.00 98.38 88 ASP A N 1
ATOM 672 C CA . ASP A 1 88 ? -15.475 9.057 -1.126 1.00 98.38 88 ASP A CA 1
ATOM 673 C C . ASP A 1 88 ? -14.791 9.802 0.024 1.00 98.38 88 ASP A C 1
ATOM 675 O O . ASP A 1 88 ? -14.351 9.206 1.014 1.00 98.38 88 ASP A O 1
ATOM 679 N N . LYS A 1 89 ? -14.715 11.128 -0.114 1.00 98.44 89 LYS A N 1
ATOM 680 C CA . LYS A 1 89 ? -14.114 11.990 0.898 1.00 98.44 89 LYS A CA 1
ATOM 681 C C . LYS A 1 89 ? -14.882 11.875 2.220 1.00 98.44 89 LYS A C 1
ATOM 683 O O . LYS A 1 89 ? -16.083 12.132 2.270 1.00 98.44 89 LYS A O 1
ATOM 688 N N . ASP A 1 90 ? -14.161 11.575 3.295 1.00 98.56 90 ASP A N 1
ATOM 689 C CA . ASP A 1 90 ? -14.679 11.459 4.658 1.00 98.56 90 ASP A CA 1
ATOM 690 C C . ASP A 1 90 ? -13.635 11.978 5.660 1.00 98.56 90 ASP A C 1
ATOM 692 O O . ASP A 1 90 ? -12.722 11.272 6.095 1.00 98.56 90 ASP A O 1
ATOM 696 N N . GLU A 1 91 ? -13.768 13.250 6.034 1.00 97.94 91 GLU A N 1
ATOM 697 C CA . GLU A 1 91 ? -12.846 13.915 6.961 1.00 97.94 91 GLU A CA 1
ATOM 698 C C . GLU A 1 91 ? -12.926 13.342 8.384 1.00 97.94 91 GLU A C 1
ATOM 700 O O . GLU A 1 91 ? -11.929 13.350 9.110 1.00 97.94 91 GLU A O 1
ATOM 705 N N . VAL A 1 92 ? -14.087 12.807 8.785 1.00 98.38 92 VAL A N 1
ATOM 706 C CA . VAL A 1 92 ? -14.266 12.187 10.105 1.00 98.38 92 VAL A CA 1
ATOM 707 C C . VAL A 1 92 ? -13.494 10.876 10.155 1.00 98.38 92 VAL A C 1
ATOM 709 O O . VAL A 1 92 ? -12.738 10.641 11.099 1.00 98.38 92 VAL A O 1
ATOM 712 N N . LYS A 1 93 ? -13.626 10.046 9.119 1.00 97.94 93 LYS A N 1
ATOM 713 C CA . LYS A 1 93 ? -12.873 8.797 9.012 1.00 97.94 93 LYS A CA 1
ATOM 714 C C . LYS A 1 93 ? -11.374 9.040 8.864 1.00 97.94 93 LYS A C 1
ATOM 716 O O . LYS A 1 93 ? -10.590 8.341 9.503 1.00 97.94 93 LYS A O 1
ATOM 721 N N . ALA A 1 94 ? -10.966 10.059 8.107 1.00 98.25 94 ALA A N 1
ATOM 722 C CA . ALA A 1 94 ? -9.565 10.472 8.029 1.00 98.25 94 ALA A CA 1
ATOM 723 C C . ALA A 1 94 ? -9.001 10.841 9.413 1.00 98.25 94 ALA A C 1
ATOM 725 O O . ALA A 1 94 ? -7.958 10.327 9.812 1.00 98.25 94 ALA A O 1
ATOM 726 N N . ALA A 1 95 ? -9.718 11.664 10.187 1.00 97.88 95 ALA A N 1
ATOM 727 C CA . ALA A 1 95 ? -9.309 12.040 11.540 1.00 97.88 95 ALA A CA 1
ATOM 728 C C . ALA A 1 95 ? -9.217 10.833 12.489 1.00 97.88 95 ALA A C 1
ATOM 730 O O . ALA A 1 95 ? -8.274 10.745 13.274 1.00 97.88 95 ALA A O 1
ATOM 731 N N . GLN A 1 96 ? -10.154 9.883 12.399 1.00 98.00 96 GLN A N 1
ATOM 732 C CA . GLN A 1 96 ? -10.107 8.636 13.171 1.00 98.00 96 GLN A CA 1
ATOM 733 C C . GLN A 1 96 ? -8.876 7.793 12.825 1.00 98.00 96 GLN A C 1
ATOM 735 O O . GLN A 1 96 ? -8.206 7.297 13.727 1.00 98.00 96 GLN A O 1
ATOM 740 N N . LEU A 1 97 ? -8.549 7.660 11.539 1.00 97.75 97 LEU A N 1
ATOM 741 C CA . LEU A 1 97 ? -7.353 6.945 11.092 1.00 97.75 97 LEU A CA 1
ATOM 742 C C . LEU A 1 97 ? -6.081 7.634 11.602 1.00 97.75 97 LEU A C 1
ATOM 744 O O . LEU A 1 97 ? -5.222 6.979 12.180 1.00 97.75 97 LEU A O 1
ATOM 748 N N . TYR A 1 98 ? -5.979 8.962 11.505 1.00 95.88 98 TYR A N 1
ATOM 749 C CA . TYR A 1 98 ? -4.832 9.682 12.071 1.00 95.88 98 TYR A CA 1
ATOM 750 C C . TYR A 1 98 ? -4.713 9.516 13.586 1.00 95.88 98 TYR A C 1
ATOM 752 O O . TYR A 1 98 ? -3.603 9.409 14.099 1.00 95.88 98 TYR A O 1
ATOM 760 N N . GLN A 1 99 ? -5.836 9.436 14.303 1.00 96.25 99 GLN A N 1
ATOM 761 C CA . GLN A 1 99 ? -5.833 9.121 15.731 1.00 96.25 99 GLN A CA 1
ATOM 762 C C . GLN A 1 99 ? -5.346 7.705 16.038 1.00 96.25 99 GLN A C 1
ATOM 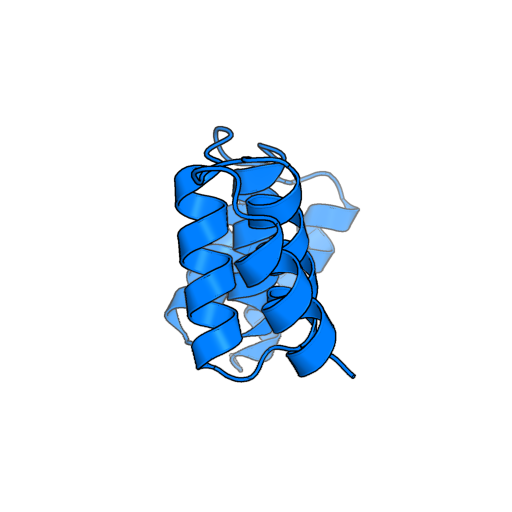764 O O . GLN A 1 99 ? -4.678 7.514 17.046 1.00 96.25 99 GLN A O 1
ATOM 769 N N . GLN A 1 100 ? -5.637 6.731 15.177 1.00 93.81 100 GLN A N 1
ATOM 770 C CA . GLN A 1 100 ? -5.157 5.354 15.330 1.00 93.81 100 GLN A CA 1
ATOM 771 C C . GLN A 1 100 ? -3.651 5.198 15.071 1.00 93.81 100 GLN A C 1
ATOM 773 O O . GLN A 1 100 ? -3.071 4.206 15.503 1.00 93.81 100 GLN A O 1
ATOM 778 N N . ALA A 1 101 ? -3.026 6.135 14.354 1.00 90.94 101 ALA A N 1
ATOM 779 C CA . ALA A 1 101 ? -1.601 6.094 14.025 1.00 90.94 101 ALA A CA 1
ATOM 780 C C . ALA A 1 101 ? -0.680 6.717 15.099 1.00 90.94 101 ALA A C 1
ATOM 782 O O . ALA A 1 101 ? 0.540 6.654 14.936 1.00 90.94 101 ALA A O 1
ATOM 783 N N . MET A 1 102 ? -1.243 7.333 16.151 1.00 84.69 102 MET A N 1
ATOM 784 C CA . MET A 1 102 ? -0.526 7.957 17.281 1.00 84.69 102 MET A CA 1
ATOM 785 C C . MET A 1 102 ? -0.339 6.991 18.452 1.00 84.69 102 MET A C 1
ATOM 787 O O . MET A 1 102 ? 0.743 7.054 19.078 1.00 84.69 102 MET A O 1
#

Organism: NCBI:txid652834

Nearest PDB structures (foldseek):
  1ouv-assembly1_A  TM=9.438E-01  e=6.540E-06  Helicobacter pylori 26695
  6deh-assembly2_B  TM=9.276E-01  e=7.840E-05  Legionella pneumophila subsp. pneumophila str. Philadelphia 1
  6ur7-assembly1_B  TM=9.155E-01  e=7.840E-05  Oxalobacter formigenes
  6onw-assembly1_B  TM=9.687E-01  e=1.459E-04  Oxalobacter formigenes OXCC13
  6ok0-assembly3_C  TM=9.639E-01  e=3.703E-04  Oxalobacter formigenes OXCC13

Mean predicted aligned error: 3.03 Å

Radius of gyration: 13.51 Å; Cα contacts (8 Å, |Δi|>4): 173; chains: 1; bounding box: 33×32×32 Å

Secondary structure (DSSP, 8-state):
--HHHHHHHHHHHHHTT-HHHHHHHHHHHHHTT-HHHHHHHHHHHHHTSSS---HHHHHHHHHHHHHTT-HHHHHHHHHHHHHTSSS---HHHHHHHHHHT-

Solvent-accessible surface area (backbone atoms only — not comparable to full-atom values): 4856 Å² total; per-residue (Å²): 135,57,72,69,56,36,38,53,51,13,55,51,30,44,76,73,68,38,29,46,61,12,36,54,28,14,46,55,18,28,76,74,63,35,55,67,19,28,41,54,34,16,50,21,19,54,73,31,45,44,42,78,64,35,34,46,60,13,42,53,30,17,50,56,18,36,79,69,68,35,54,73,21,27,51,55,42,15,49,24,20,56,71,34,50,48,41,77,62,32,62,67,59,14,52,53,29,50,60,71,61,110

Foldseek 3Di:
DDLVVLQVVLVVCVVVLVQLSSLVSLVVSVVVVDLVSLQVNLVCQCVVGSHRNQQLSSLVSLVVSVVVVDLSSLQVNLVCLCVVGSHRNDNPSSVVSVVVSD

Sequence (102 aa):
MTRSSLFNKAAEQSRHGNFEQAARLYQQAADEGDVKAIVYL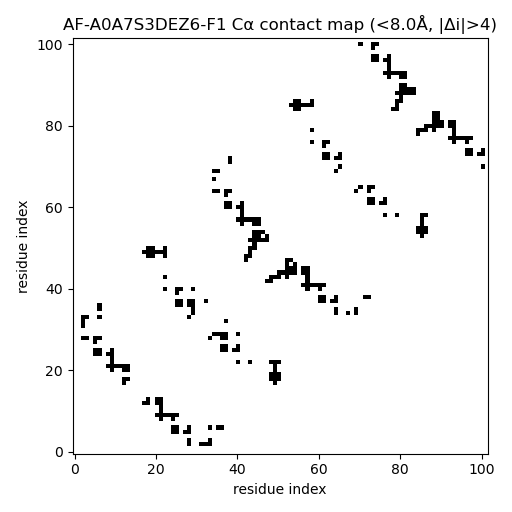AYCYYHGEGVSKDEVKAVQLFQQAVDKGSVDAILNLGLCYGHGEGVDKDEVKAAQLYQQAM

pLDDT: mean 95.43, std 8.15, range [52.34, 98.81]